Protein AF-A0A520I2P5-F1 (afdb_monomer_lite)

Sequence (157 aa):
MPPLMPMQAQMAFMGANPQVTFIDTLLKTVYGNDPRMPIAVPKSSYFDSISLSRTLEIYRERFGDASGMNFVIVGSVDEAKLKPLVEQYIGSLPTSGKKFAYKDNGLRTVKGAVNLNVNKGQEQKALILSMYSGETPYSEDVQLKAQAIAEILNIRI

pLDDT: mean 86.67, std 8.16, range [47.97, 95.75]

Structure (mmCIF, N/CA/C/O backbone):
data_AF-A0A520I2P5-F1
#
_entry.id   AF-A0A520I2P5-F1
#
loop_
_atom_site.group_PDB
_atom_site.id
_atom_site.type_symbol
_atom_site.label_atom_id
_atom_site.label_alt_id
_atom_site.label_comp_id
_atom_site.label_asym_id
_atom_site.label_entity_id
_atom_site.label_seq_id
_atom_site.pdbx_PDB_ins_code
_atom_site.Cartn_x
_atom_site.Cartn_y
_atom_site.Cartn_z
_atom_site.occupancy
_atom_site.B_iso_or_equiv
_atom_site.auth_seq_id
_atom_site.auth_comp_id
_atom_site.auth_asym_id
_atom_site.auth_atom_id
_atom_site.pdbx_PDB_model_num
ATOM 1 N N . MET A 1 1 ? 15.357 17.801 -0.655 1.00 47.97 1 MET A N 1
ATOM 2 C CA . MET A 1 1 ? 14.285 17.074 0.058 1.00 47.97 1 MET A CA 1
ATOM 3 C C . MET A 1 1 ? 13.390 18.130 0.691 1.00 47.97 1 MET A C 1
ATOM 5 O O . MET A 1 1 ? 13.951 19.000 1.350 1.00 47.97 1 MET A O 1
ATOM 9 N N . PRO A 1 2 ? 12.074 18.162 0.426 1.00 49.06 2 PRO A N 1
ATOM 10 C CA . PRO A 1 2 ? 11.187 19.098 1.115 1.00 49.06 2 PRO A CA 1
ATOM 11 C C . PRO A 1 2 ? 11.223 18.830 2.633 1.00 49.06 2 PRO A C 1
ATOM 13 O O . PRO A 1 2 ? 11.441 17.683 3.033 1.00 49.06 2 PRO A O 1
ATOM 16 N N . PRO A 1 3 ? 11.065 19.857 3.484 1.00 60.41 3 PRO A N 1
ATOM 17 C CA . PRO A 1 3 ? 11.108 19.684 4.933 1.00 60.41 3 PRO A CA 1
ATOM 18 C C . PRO A 1 3 ? 9.966 18.771 5.407 1.00 60.41 3 PRO A C 1
ATOM 20 O O . PRO A 1 3 ? 8.850 18.864 4.905 1.00 60.41 3 PRO A O 1
ATOM 23 N N . LEU A 1 4 ? 10.233 17.906 6.394 1.00 65.81 4 LEU A N 1
ATOM 24 C CA . LEU A 1 4 ? 9.227 17.012 7.000 1.00 65.81 4 LEU A CA 1
ATOM 25 C C . LEU A 1 4 ? 8.273 17.748 7.965 1.00 65.81 4 LEU A C 1
ATOM 27 O O . LEU A 1 4 ? 7.201 17.238 8.282 1.00 65.81 4 LEU A O 1
ATOM 31 N N . MET A 1 5 ? 8.627 18.967 8.388 1.00 61.62 5 MET A N 1
ATOM 32 C CA . MET A 1 5 ? 7.808 19.833 9.254 1.00 61.62 5 MET A CA 1
ATOM 33 C C . MET A 1 5 ? 6.350 20.028 8.782 1.00 61.62 5 MET A C 1
ATOM 35 O O . MET A 1 5 ? 5.446 19.835 9.595 1.00 61.62 5 MET A O 1
ATOM 39 N N . PRO A 1 6 ? 6.060 20.367 7.508 1.00 76.19 6 PRO A N 1
ATOM 40 C CA . PRO A 1 6 ? 4.681 20.459 7.020 1.00 76.19 6 PRO A CA 1
ATOM 41 C C . PRO A 1 6 ? 3.894 19.144 7.146 1.00 76.19 6 PRO A C 1
ATOM 43 O O . PRO A 1 6 ? 2.701 19.184 7.439 1.00 76.19 6 PRO A O 1
ATOM 46 N N . MET A 1 7 ? 4.543 17.981 6.997 1.00 74.88 7 MET A N 1
ATOM 47 C CA . MET A 1 7 ? 3.879 16.681 7.173 1.00 74.88 7 MET A CA 1
ATOM 48 C C . MET A 1 7 ? 3.552 16.407 8.645 1.00 74.88 7 MET A C 1
ATOM 50 O O . MET A 1 7 ? 2.451 15.955 8.951 1.00 74.88 7 MET A O 1
ATOM 54 N N . GLN A 1 8 ? 4.461 16.733 9.569 1.00 78.62 8 GLN A N 1
ATOM 55 C CA . GLN A 1 8 ? 4.220 16.589 11.010 1.00 78.62 8 GLN A CA 1
ATOM 56 C C . GLN A 1 8 ? 3.036 17.446 11.480 1.00 78.62 8 GLN A C 1
ATOM 58 O O . GLN A 1 8 ? 2.145 16.950 12.172 1.00 78.62 8 GLN A O 1
ATOM 63 N N . ALA A 1 9 ? 2.980 18.709 11.045 1.00 79.31 9 ALA A N 1
ATOM 64 C CA . ALA A 1 9 ? 1.875 19.612 11.364 1.00 79.31 9 ALA A CA 1
ATOM 65 C C . ALA A 1 9 ? 0.530 19.103 10.812 1.00 79.31 9 ALA A C 1
ATOM 67 O O . ALA A 1 9 ? -0.482 19.133 11.516 1.00 79.31 9 ALA A O 1
ATOM 68 N N . GLN A 1 10 ? 0.521 18.565 9.587 1.00 80.38 10 GLN A N 1
ATOM 69 C CA . GLN A 1 10 ? -0.671 17.959 8.991 1.00 80.38 10 GLN A CA 1
ATOM 70 C C . GLN A 1 10 ? -1.151 16.733 9.785 1.00 80.38 10 GLN A C 1
ATOM 72 O O . GLN A 1 10 ? -2.347 16.602 10.044 1.00 80.38 10 GLN A O 1
ATOM 77 N N . MET A 1 11 ? -0.239 15.857 10.220 1.00 80.19 11 MET A N 1
ATOM 78 C CA . MET A 1 11 ? -0.596 14.673 11.015 1.00 80.19 11 MET A CA 1
ATOM 79 C C . MET A 1 11 ? -1.114 15.044 12.409 1.00 80.19 11 MET A C 1
ATOM 81 O O . MET A 1 11 ? -2.072 14.435 12.889 1.00 80.19 11 MET A O 1
ATOM 85 N N . ALA A 1 12 ? -0.535 16.064 13.050 1.00 77.81 12 ALA A N 1
ATOM 86 C CA . ALA A 1 12 ? -1.032 16.585 14.324 1.00 77.81 12 ALA A CA 1
ATOM 87 C C . ALA A 1 12 ? -2.465 17.130 14.195 1.00 77.81 12 ALA A C 1
ATOM 89 O O . ALA A 1 12 ? -3.319 16.820 15.027 1.00 77.81 12 ALA A O 1
ATOM 90 N N . PHE A 1 13 ? -2.755 17.867 13.117 1.00 79.81 13 PHE A N 1
ATOM 91 C CA . PHE A 1 13 ? -4.107 18.342 12.820 1.00 79.81 13 PHE A CA 1
ATOM 92 C C . PHE A 1 13 ? -5.087 17.184 12.568 1.00 79.81 13 PHE A C 1
ATOM 94 O O . PHE A 1 13 ? -6.192 17.178 13.108 1.00 79.81 13 PHE A O 1
ATOM 101 N N . MET A 1 14 ? -4.674 16.153 11.821 1.00 78.69 14 MET A N 1
ATOM 102 C CA . MET A 1 14 ? -5.497 14.955 11.605 1.00 78.69 14 MET A CA 1
ATOM 103 C C . MET A 1 14 ? -5.790 14.199 12.906 1.00 78.69 14 MET A C 1
ATOM 105 O O . MET A 1 14 ? -6.910 13.728 13.094 1.00 78.69 14 MET A O 1
ATOM 109 N N . GLY A 1 15 ? -4.828 14.117 13.829 1.00 75.06 15 GLY A N 1
ATOM 110 C CA . GLY A 1 15 ? -5.009 13.467 15.131 1.00 75.06 15 GLY A CA 1
ATOM 111 C C . GLY A 1 15 ? -6.050 14.143 16.033 1.00 75.06 15 GLY A C 1
ATOM 112 O O . GLY A 1 15 ? -6.643 13.479 16.888 1.00 75.06 15 GLY A O 1
ATOM 113 N N . ALA A 1 16 ? -6.322 15.434 15.825 1.00 77.75 16 ALA A N 1
ATOM 114 C CA . ALA A 1 16 ? -7.376 16.158 16.533 1.00 77.75 16 ALA A CA 1
ATOM 115 C C . ALA A 1 16 ? -8.791 15.777 16.054 1.00 77.75 16 ALA A C 1
ATOM 117 O O . ALA A 1 16 ? -9.760 16.000 16.779 1.00 77.75 16 ALA A O 1
ATOM 118 N N . ASN A 1 17 ? -8.928 15.163 14.872 1.00 81.94 17 ASN A N 1
ATOM 119 C CA . ASN A 1 17 ? -10.216 14.725 14.347 1.00 81.94 17 ASN A CA 1
ATOM 120 C C . ASN A 1 17 ? -10.730 13.482 15.121 1.00 81.94 17 ASN A C 1
ATOM 122 O O . ASN A 1 17 ? -10.060 12.441 15.139 1.00 81.94 17 ASN A O 1
ATOM 126 N N . PRO A 1 18 ? -11.930 13.536 15.736 1.00 81.44 18 PRO A N 1
ATOM 127 C CA . PRO A 1 18 ? -12.505 12.404 16.467 1.00 81.44 18 PRO A CA 1
ATOM 128 C C . PRO A 1 18 ? -12.645 11.127 15.629 1.00 81.44 18 PRO A C 1
ATOM 130 O O . PRO A 1 18 ? -12.398 10.037 16.144 1.00 81.44 18 PRO A O 1
ATOM 133 N N . GLN A 1 19 ? -12.966 11.253 14.337 1.00 81.56 19 GLN A N 1
ATOM 134 C CA . GLN A 1 19 ? -13.116 10.108 13.433 1.00 81.56 19 GLN A CA 1
ATOM 135 C C . GLN A 1 19 ? -11.776 9.405 13.197 1.00 81.56 19 GLN A C 1
ATOM 137 O O . GLN A 1 19 ? -11.713 8.180 13.199 1.00 81.56 19 GLN A O 1
ATOM 142 N N . VAL A 1 20 ? -10.682 10.163 13.081 1.00 82.69 20 VAL A N 1
ATOM 143 C CA . VAL A 1 20 ? -9.329 9.603 12.939 1.00 82.69 20 VAL A CA 1
ATOM 144 C C . VAL A 1 20 ? -8.938 8.798 14.176 1.00 82.69 20 VAL A C 1
ATOM 146 O O . VAL A 1 20 ? -8.454 7.674 14.056 1.00 82.69 20 VAL A O 1
ATOM 149 N N . THR A 1 21 ? -9.193 9.339 15.373 1.00 82.44 21 THR A N 1
ATOM 150 C CA . THR A 1 21 ? -8.926 8.607 16.622 1.00 82.44 21 THR A CA 1
ATOM 151 C C . THR A 1 21 ? -9.765 7.331 16.715 1.00 82.44 21 THR A C 1
ATOM 153 O O . THR A 1 21 ? -9.271 6.299 17.173 1.00 82.44 21 THR A O 1
ATOM 156 N N . PHE A 1 22 ? -11.029 7.392 16.291 1.00 85.75 22 PHE A N 1
ATOM 157 C CA . PHE A 1 22 ? -11.909 6.231 16.277 1.00 85.75 22 PHE A CA 1
ATOM 158 C C . PHE A 1 22 ? -11.376 5.127 15.358 1.00 85.75 22 PHE A C 1
ATOM 160 O O . PHE A 1 22 ? -11.255 3.994 15.811 1.00 85.75 22 PHE A O 1
ATOM 167 N N . ILE A 1 23 ? -10.975 5.449 14.122 1.00 86.62 23 ILE A N 1
ATOM 168 C CA . ILE A 1 23 ? -10.412 4.464 13.182 1.00 86.62 23 ILE A CA 1
ATOM 169 C C . ILE A 1 23 ? -9.097 3.865 13.704 1.00 86.62 23 ILE A C 1
ATOM 171 O O . ILE A 1 23 ? -8.906 2.653 13.628 1.00 86.62 23 ILE A O 1
ATOM 175 N N . ASP A 1 24 ? -8.206 4.676 14.283 1.00 86.94 24 ASP A N 1
ATOM 176 C CA . ASP A 1 24 ? -6.966 4.178 14.899 1.00 86.94 24 ASP A CA 1
ATOM 177 C C . ASP A 1 24 ? -7.252 3.211 16.061 1.00 86.94 24 ASP A C 1
ATOM 179 O O . ASP A 1 24 ? -6.641 2.145 16.157 1.00 86.94 24 ASP A O 1
ATOM 183 N N . THR A 1 25 ? -8.226 3.542 16.913 1.00 88.12 25 THR A N 1
ATOM 184 C CA . THR A 1 25 ? -8.638 2.671 18.024 1.00 88.12 25 THR A CA 1
ATOM 185 C C . THR A 1 25 ? -9.280 1.389 17.502 1.00 88.12 25 THR A C 1
ATOM 187 O O . THR A 1 25 ? -8.915 0.306 17.947 1.00 88.12 25 THR A O 1
ATOM 190 N N . LEU A 1 26 ? -10.171 1.498 16.514 1.00 89.50 26 LEU A N 1
ATOM 191 C CA . LEU A 1 26 ? -10.826 0.365 15.871 1.00 89.50 26 LEU A CA 1
ATOM 192 C C . LEU A 1 26 ? -9.803 -0.626 15.320 1.00 89.50 26 LEU A C 1
ATOM 194 O O . LEU A 1 26 ? -9.874 -1.805 15.652 1.00 89.50 26 LEU A O 1
ATOM 198 N N . LEU A 1 27 ? -8.826 -0.170 14.529 1.00 90.00 27 LEU A N 1
ATOM 199 C CA . LEU A 1 27 ? -7.815 -1.068 13.967 1.00 90.00 27 LEU A CA 1
ATOM 200 C C . LEU A 1 27 ? -6.968 -1.733 15.058 1.00 90.00 27 LEU A C 1
ATOM 202 O O . LEU A 1 27 ? -6.690 -2.928 14.957 1.00 90.00 27 LEU A O 1
ATOM 206 N N . LYS A 1 28 ? -6.604 -1.009 16.125 1.00 90.25 28 LYS A N 1
ATOM 207 C CA . LYS A 1 28 ? -5.885 -1.606 17.263 1.00 90.25 28 LYS A CA 1
ATOM 208 C C . LYS A 1 28 ? -6.708 -2.691 17.931 1.00 90.25 28 LYS A C 1
ATOM 210 O O . LYS A 1 28 ? -6.170 -3.746 18.248 1.00 90.25 28 LYS A O 1
ATOM 215 N N . THR A 1 29 ? -8.000 -2.461 18.132 1.00 91.38 29 THR A N 1
ATOM 216 C CA . THR A 1 29 ? -8.882 -3.460 18.733 1.00 91.38 29 THR A CA 1
ATOM 217 C C . THR A 1 29 ? -9.055 -4.668 17.808 1.00 91.38 29 THR A C 1
ATOM 219 O O . THR A 1 29 ? -8.907 -5.801 18.258 1.00 91.38 29 THR A O 1
ATOM 222 N N . VAL A 1 30 ? -9.289 -4.441 16.513 1.00 91.75 30 VAL A N 1
ATOM 223 C CA . VAL A 1 30 ? -9.493 -5.496 15.507 1.00 91.75 30 VAL A CA 1
ATOM 224 C C . VAL A 1 30 ? -8.265 -6.394 15.364 1.00 91.75 30 VAL A C 1
ATOM 226 O O . VAL A 1 30 ? -8.420 -7.606 15.261 1.00 91.75 30 VAL A O 1
ATOM 229 N N . TYR A 1 31 ? -7.055 -5.835 15.384 1.00 91.69 31 TYR A N 1
ATOM 230 C CA . TYR A 1 31 ? -5.806 -6.591 15.220 1.00 91.69 31 TYR A CA 1
ATOM 231 C C . TYR A 1 31 ? -5.095 -6.916 16.540 1.00 91.69 31 TYR A C 1
ATOM 233 O O . TYR A 1 31 ? -3.939 -7.328 16.525 1.00 91.69 31 TYR A O 1
ATOM 241 N N . GLY A 1 32 ? -5.737 -6.706 17.694 1.00 90.44 32 GLY A N 1
ATOM 242 C CA . GLY A 1 32 ? -5.131 -7.005 18.998 1.00 90.44 32 GLY A CA 1
ATOM 243 C C . GLY A 1 32 ? -3.849 -6.212 19.270 1.00 90.44 32 GLY A C 1
ATOM 244 O O . GLY A 1 32 ? -2.974 -6.681 19.992 1.00 90.44 32 GLY A O 1
ATOM 245 N N . ASN A 1 33 ? -3.735 -5.022 18.674 1.00 89.38 33 ASN A N 1
ATOM 246 C CA . ASN A 1 33 ? -2.567 -4.151 18.737 1.00 89.38 33 ASN A CA 1
ATOM 247 C C . ASN A 1 33 ? -1.272 -4.832 18.231 1.00 89.38 33 ASN A C 1
ATOM 249 O O . ASN A 1 33 ? -0.185 -4.547 18.738 1.00 89.38 33 ASN A O 1
ATOM 253 N N . ASP A 1 34 ? -1.380 -5.731 17.239 1.00 90.12 34 ASP A N 1
ATOM 254 C CA . ASP A 1 34 ? -0.220 -6.341 16.576 1.00 90.12 34 ASP A CA 1
ATOM 255 C C . ASP A 1 34 ? 0.651 -5.256 15.906 1.00 90.12 34 ASP A C 1
ATOM 257 O O . ASP A 1 34 ? 0.119 -4.417 15.181 1.00 90.12 34 ASP A O 1
ATOM 261 N N . PRO A 1 35 ? 1.987 -5.260 16.073 1.00 87.62 35 PRO A N 1
ATOM 262 C CA . PRO A 1 35 ? 2.875 -4.265 15.459 1.00 87.62 35 PRO A CA 1
ATOM 263 C C . PRO A 1 35 ? 2.814 -4.188 13.925 1.00 87.62 35 PRO A C 1
ATOM 265 O O . PRO A 1 35 ? 3.258 -3.200 13.344 1.00 87.62 35 PRO A O 1
ATOM 268 N N . ARG A 1 36 ? 2.313 -5.234 13.260 1.00 87.94 36 ARG A N 1
ATOM 269 C CA . ARG A 1 36 ? 2.147 -5.327 11.802 1.00 87.94 36 ARG A CA 1
ATOM 270 C C . ARG A 1 36 ? 0.779 -4.845 11.337 1.00 87.94 36 ARG A C 1
ATOM 272 O O . ARG A 1 36 ? 0.509 -4.904 10.137 1.00 87.94 36 ARG A O 1
ATOM 279 N N . MET A 1 37 ? -0.084 -4.410 12.257 1.00 88.56 37 MET A N 1
ATOM 280 C CA . MET A 1 37 ? -1.390 -3.870 11.909 1.00 88.56 37 MET A CA 1
ATOM 281 C C . MET A 1 37 ? -1.254 -2.701 10.919 1.00 88.56 37 MET A C 1
ATOM 283 O O . MET A 1 37 ? -0.283 -1.939 10.986 1.00 88.56 37 MET A O 1
ATOM 287 N N . PRO A 1 38 ? -2.232 -2.506 10.020 1.00 83.88 38 PRO A N 1
ATOM 288 C CA . PRO A 1 38 ? -2.250 -1.339 9.156 1.00 83.88 38 PRO A CA 1
ATOM 289 C C . PRO A 1 38 ? -2.261 -0.050 9.983 1.00 83.88 38 PRO A C 1
ATOM 291 O O . PRO A 1 38 ? -3.057 0.110 10.910 1.00 83.88 38 PRO A O 1
ATOM 294 N N . ILE A 1 39 ? -1.386 0.888 9.628 1.00 83.06 39 ILE A N 1
ATOM 295 C CA . ILE A 1 39 ? -1.369 2.224 10.221 1.00 83.06 39 ILE A CA 1
ATOM 296 C C . ILE A 1 39 ? -2.421 3.060 9.486 1.00 83.06 39 ILE A C 1
ATOM 298 O O . ILE A 1 39 ? -2.201 3.440 8.339 1.00 83.06 39 ILE A O 1
ATOM 302 N N . ALA A 1 40 ? -3.555 3.351 10.132 1.00 74.12 40 ALA A N 1
ATOM 303 C CA . ALA A 1 40 ? -4.580 4.229 9.553 1.00 74.12 40 ALA A CA 1
ATOM 304 C C . ALA A 1 40 ? -4.095 5.675 9.419 1.00 74.12 40 ALA A C 1
ATOM 306 O O . ALA A 1 40 ? -4.293 6.299 8.381 1.00 74.12 40 ALA A O 1
ATOM 307 N N . VAL A 1 41 ? -3.464 6.206 10.471 1.00 72.44 41 VAL A N 1
ATOM 308 C CA . VAL A 1 41 ? -2.880 7.549 10.469 1.00 72.44 41 VAL A CA 1
ATOM 309 C C . VAL A 1 41 ? -1.490 7.492 11.097 1.00 72.44 41 VAL A C 1
ATOM 311 O O . VAL A 1 41 ? -1.357 7.081 12.254 1.00 72.44 41 VAL A O 1
ATOM 314 N N . PRO A 1 42 ? -0.437 7.879 10.355 1.00 75.69 42 PRO A N 1
ATOM 315 C CA . PRO A 1 42 ? 0.907 7.981 10.899 1.00 75.69 42 PRO A CA 1
ATOM 316 C C . PRO A 1 42 ? 0.957 8.943 12.087 1.00 75.69 42 PRO A C 1
ATOM 318 O O . PRO A 1 42 ? 0.421 10.049 12.042 1.00 75.69 42 PRO A O 1
ATOM 321 N N . LYS A 1 43 ? 1.644 8.543 13.157 1.00 77.88 43 LYS A N 1
ATOM 322 C CA . LYS A 1 43 ? 1.923 9.445 14.278 1.00 77.88 43 LYS A CA 1
ATOM 323 C C . LYS A 1 43 ? 3.038 10.408 13.886 1.00 77.88 43 LYS A C 1
ATOM 325 O O . LYS A 1 43 ? 3.983 10.005 13.215 1.00 77.88 43 LYS A O 1
ATOM 330 N N . SER A 1 44 ? 2.981 11.647 14.380 1.00 79.25 44 SER A N 1
ATOM 331 C CA . SER A 1 44 ? 4.053 12.634 14.161 1.00 79.25 44 SER A CA 1
ATOM 332 C C . SER A 1 44 ? 5.428 12.091 14.578 1.00 79.25 44 SER A C 1
ATOM 334 O O . SER A 1 44 ? 6.409 12.278 13.866 1.00 79.25 44 SER A O 1
ATOM 336 N N . SER A 1 45 ? 5.478 11.311 15.664 1.00 80.94 45 SER A N 1
ATOM 337 C CA . SER A 1 45 ? 6.708 10.686 16.163 1.00 80.94 45 SER A CA 1
ATOM 338 C C . SER A 1 45 ? 7.321 9.637 15.229 1.00 80.94 45 SER A C 1
ATOM 340 O O . SER A 1 45 ? 8.482 9.279 15.395 1.00 80.94 45 SER A O 1
ATOM 342 N N . TYR A 1 46 ? 6.580 9.125 14.240 1.00 83.00 46 TYR A N 1
ATOM 343 C CA . TYR A 1 46 ? 7.152 8.228 13.231 1.00 83.00 46 TYR A CA 1
ATOM 344 C C . TYR A 1 46 ? 8.089 8.964 12.280 1.00 83.00 46 TYR A C 1
ATOM 346 O O . TYR A 1 46 ? 8.978 8.343 11.714 1.00 83.00 46 TYR A O 1
ATOM 354 N N . PHE A 1 47 ? 7.920 10.274 12.108 1.00 81.06 47 PHE A N 1
ATOM 355 C CA . PHE A 1 47 ? 8.799 11.062 11.248 1.00 81.06 47 PHE A CA 1
ATOM 356 C C . PHE A 1 47 ? 10.162 11.300 11.895 1.00 81.06 47 PHE A C 1
ATOM 358 O O . PHE A 1 47 ? 11.159 11.388 11.183 1.00 81.06 47 PHE A O 1
ATOM 365 N N . ASP A 1 48 ? 10.219 11.311 13.227 1.00 84.38 48 ASP A N 1
ATOM 366 C CA . ASP A 1 48 ? 11.467 11.469 13.979 1.00 84.38 48 ASP A CA 1
ATOM 367 C C . ASP A 1 48 ? 12.384 10.241 13.844 1.00 84.38 48 ASP A C 1
ATOM 369 O O . ASP A 1 48 ? 13.594 10.344 14.026 1.00 84.38 48 ASP A O 1
ATOM 373 N N . SER A 1 49 ? 11.830 9.073 13.493 1.00 85.50 49 SER A N 1
ATOM 374 C CA . SER A 1 49 ? 12.596 7.840 13.270 1.00 85.50 49 SER A CA 1
ATOM 375 C C . SER A 1 49 ? 13.005 7.615 11.809 1.00 85.50 49 SER A C 1
ATOM 377 O O . SER A 1 49 ? 13.669 6.620 11.502 1.00 85.50 49 SER A O 1
ATOM 379 N N . ILE A 1 50 ? 12.644 8.522 10.892 1.00 88.12 50 ILE A N 1
ATOM 380 C CA . ILE A 1 50 ? 13.012 8.403 9.479 1.00 88.12 50 ILE A CA 1
ATOM 381 C C . ILE A 1 50 ? 14.479 8.791 9.297 1.00 88.12 50 ILE A C 1
ATOM 383 O O . ILE A 1 50 ? 14.876 9.936 9.494 1.00 88.12 50 ILE A O 1
ATOM 387 N N . SER A 1 51 ? 15.276 7.834 8.824 1.00 92.06 51 SER A N 1
ATOM 388 C CA . SER A 1 51 ? 16.646 8.075 8.377 1.00 92.06 51 SER A CA 1
ATOM 389 C C . SER A 1 51 ? 16.736 8.062 6.852 1.00 92.06 51 SER A C 1
ATOM 391 O O . SER A 1 51 ? 16.221 7.154 6.187 1.00 92.06 51 SER A O 1
ATOM 393 N N . LEU A 1 52 ? 17.457 9.037 6.289 1.00 90.31 52 LEU A N 1
ATOM 394 C CA . LEU A 1 52 ? 17.754 9.085 4.858 1.00 90.31 52 LEU A CA 1
ATOM 395 C C . LEU A 1 52 ? 18.533 7.844 4.401 1.00 90.31 52 LEU A C 1
ATOM 397 O O . LEU A 1 52 ? 18.225 7.293 3.345 1.00 90.31 52 LEU A O 1
ATOM 401 N N . SER A 1 53 ? 19.501 7.377 5.199 1.00 93.81 53 SER A N 1
ATOM 402 C CA . SER A 1 53 ? 20.294 6.191 4.851 1.00 93.81 53 SER A CA 1
ATOM 403 C C . SER A 1 53 ? 19.403 4.958 4.734 1.00 93.81 53 SER A C 1
ATOM 405 O O . SER A 1 53 ? 19.390 4.309 3.688 1.00 93.81 53 SER A O 1
ATOM 407 N N . ARG A 1 54 ? 18.562 4.709 5.746 1.00 94.19 54 ARG A N 1
ATOM 408 C CA . ARG A 1 54 ? 17.640 3.569 5.748 1.00 94.19 54 ARG A CA 1
ATOM 409 C C . ARG A 1 54 ? 16.614 3.652 4.619 1.00 94.19 54 ARG A C 1
ATOM 411 O O . ARG A 1 54 ? 16.267 2.636 4.027 1.00 94.19 54 ARG A O 1
ATOM 418 N N . THR A 1 55 ? 16.151 4.854 4.288 1.00 93.00 55 THR A N 1
ATOM 419 C CA . THR A 1 55 ? 15.217 5.060 3.171 1.00 93.00 55 THR A CA 1
ATOM 420 C C . THR A 1 55 ? 15.853 4.667 1.836 1.00 93.00 55 THR A C 1
ATOM 422 O O . THR A 1 55 ? 15.233 3.960 1.041 1.00 93.00 55 THR A O 1
ATOM 425 N N . LEU A 1 56 ? 17.106 5.070 1.598 1.00 94.81 56 LEU A N 1
ATOM 426 C CA . LEU A 1 56 ? 17.842 4.699 0.386 1.00 94.81 56 LEU A CA 1
ATOM 427 C C . LEU A 1 56 ? 18.171 3.203 0.334 1.00 94.81 56 LEU A C 1
ATOM 429 O O . LEU A 1 56 ? 18.141 2.614 -0.745 1.00 94.81 56 LEU A O 1
ATOM 433 N N . GLU A 1 57 ? 18.468 2.581 1.474 1.00 95.50 57 GLU A N 1
ATOM 434 C CA . GLU A 1 57 ? 18.629 1.127 1.569 1.00 95.50 57 GLU A CA 1
ATOM 435 C C . GLU A 1 57 ? 17.346 0.402 1.174 1.00 95.50 57 GLU A C 1
ATOM 437 O O . GLU A 1 57 ? 17.385 -0.425 0.270 1.00 95.50 57 GLU A O 1
ATOM 442 N N . ILE A 1 58 ? 16.202 0.761 1.769 1.00 94.19 58 ILE A N 1
ATOM 443 C CA . ILE A 1 58 ? 14.901 0.158 1.438 1.00 94.19 58 ILE A CA 1
ATOM 444 C C . ILE A 1 58 ? 14.582 0.351 -0.046 1.00 94.19 58 ILE A C 1
ATOM 446 O O . ILE A 1 58 ? 14.136 -0.587 -0.704 1.00 94.19 58 ILE A O 1
ATOM 450 N N . TYR A 1 59 ? 14.833 1.540 -0.597 1.00 93.56 59 TYR A N 1
ATOM 451 C CA . TYR A 1 59 ? 14.641 1.789 -2.023 1.00 93.56 59 TYR A CA 1
ATOM 452 C C . TYR A 1 59 ? 15.466 0.818 -2.879 1.00 93.56 59 TYR A C 1
ATOM 454 O O . TYR A 1 59 ? 14.925 0.182 -3.779 1.00 93.56 59 TYR A O 1
ATOM 462 N N . ARG A 1 60 ? 16.754 0.636 -2.569 1.00 92.06 60 ARG A N 1
ATOM 463 C CA . ARG A 1 60 ? 17.625 -0.305 -3.293 1.00 92.06 60 ARG A CA 1
ATOM 464 C C . ARG A 1 60 ? 17.223 -1.763 -3.074 1.00 92.06 60 ARG A C 1
ATOM 466 O O . ARG A 1 60 ? 17.248 -2.534 -4.023 1.00 92.06 60 ARG A O 1
ATOM 473 N N . GLU A 1 61 ? 16.815 -2.137 -1.864 1.00 90.44 61 GLU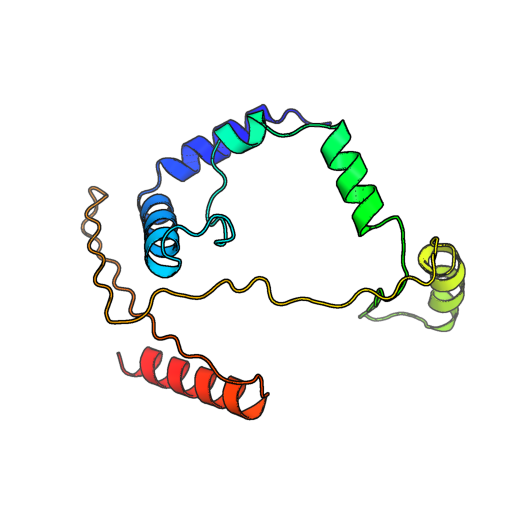 A N 1
ATOM 474 C CA . GLU A 1 61 ? 16.317 -3.482 -1.542 1.00 90.44 61 GLU A CA 1
ATOM 475 C C . GLU A 1 61 ? 15.053 -3.835 -2.342 1.00 90.44 61 GLU A C 1
ATOM 477 O O . GLU A 1 61 ? 14.861 -4.997 -2.695 1.00 90.44 61 GLU A O 1
ATOM 482 N N . ARG A 1 62 ? 14.178 -2.853 -2.608 1.00 89.50 62 ARG A N 1
ATOM 483 C CA . ARG A 1 62 ? 12.876 -3.067 -3.264 1.00 89.50 62 ARG A CA 1
ATOM 484 C C . ARG A 1 62 ? 12.879 -2.828 -4.769 1.00 89.50 62 ARG A C 1
ATOM 486 O O . ARG A 1 62 ? 12.154 -3.520 -5.469 1.00 89.50 62 ARG A O 1
ATOM 493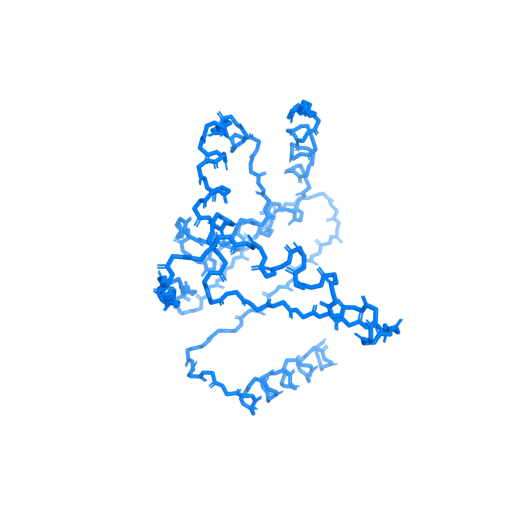 N N . PHE A 1 63 ? 13.660 -1.863 -5.248 1.00 90.38 63 PHE A N 1
ATOM 494 C CA . PHE A 1 63 ? 13.665 -1.412 -6.646 1.00 90.38 63 PHE A CA 1
ATOM 495 C C . PHE A 1 63 ? 15.017 -1.580 -7.345 1.00 90.38 63 PHE A C 1
ATOM 497 O O . PHE A 1 63 ? 15.119 -1.340 -8.542 1.00 90.38 63 PHE A O 1
ATOM 504 N N . GLY A 1 64 ? 16.065 -1.986 -6.624 1.00 91.31 64 GLY A N 1
ATOM 505 C CA . GLY A 1 64 ? 17.388 -2.238 -7.200 1.00 91.31 64 GLY A CA 1
ATOM 506 C C . GLY A 1 64 ? 17.516 -3.578 -7.928 1.00 91.31 64 GLY A C 1
ATOM 507 O O . GLY A 1 64 ? 18.598 -3.885 -8.416 1.00 91.31 64 GLY A O 1
ATOM 508 N N . ASP A 1 65 ? 16.451 -4.378 -7.979 1.00 92.88 65 ASP A N 1
ATOM 509 C CA . ASP A 1 65 ? 16.400 -5.656 -8.682 1.00 92.88 65 ASP A CA 1
ATOM 510 C C . ASP A 1 65 ? 15.011 -5.851 -9.292 1.00 92.88 65 ASP A C 1
ATOM 512 O O . ASP A 1 65 ? 14.023 -5.942 -8.566 1.00 92.88 65 ASP A O 1
ATOM 516 N N . ALA A 1 66 ? 14.941 -5.925 -10.619 1.00 92.94 66 ALA A N 1
ATOM 517 C CA . ALA A 1 66 ? 13.698 -6.099 -11.361 1.00 92.94 66 ALA A CA 1
ATOM 518 C C . ALA A 1 66 ? 13.262 -7.571 -11.505 1.00 92.94 66 ALA A C 1
ATOM 520 O O . ALA A 1 66 ? 12.256 -7.857 -12.159 1.00 92.94 66 ALA A O 1
ATOM 521 N N . SER A 1 67 ? 13.987 -8.525 -10.907 1.00 91.62 67 SER A N 1
ATOM 522 C CA . SER A 1 67 ? 13.643 -9.952 -10.994 1.00 91.62 67 SER A CA 1
ATOM 523 C C . SER A 1 67 ? 12.227 -10.208 -10.465 1.00 91.62 67 SER A C 1
ATOM 525 O O . SER A 1 67 ? 11.909 -9.885 -9.325 1.00 91.62 67 SER A O 1
ATOM 527 N N . GLY A 1 68 ? 11.361 -10.804 -11.289 1.00 88.06 68 GLY A N 1
ATOM 528 C CA . GLY A 1 68 ? 9.978 -11.125 -10.913 1.00 88.06 68 GLY A CA 1
ATOM 529 C C . GLY A 1 68 ? 9.012 -9.932 -10.851 1.00 88.06 68 GLY A C 1
ATOM 530 O O . GLY A 1 68 ? 7.877 -10.115 -10.411 1.00 88.06 68 GLY A O 1
ATOM 531 N N . MET A 1 69 ? 9.421 -8.732 -11.281 1.00 91.31 69 MET A N 1
ATOM 532 C CA . MET A 1 69 ? 8.511 -7.589 -11.420 1.00 91.31 69 MET A CA 1
ATOM 533 C C . MET A 1 69 ? 7.629 -7.726 -12.665 1.00 91.31 69 MET A C 1
ATOM 535 O O . MET A 1 69 ? 8.084 -8.171 -13.715 1.00 91.31 69 MET A O 1
ATOM 539 N N . ASN A 1 70 ? 6.372 -7.292 -12.551 1.00 91.88 70 ASN A N 1
ATOM 540 C CA . ASN A 1 70 ? 5.432 -7.226 -13.667 1.00 91.88 70 ASN A CA 1
ATOM 541 C C . ASN A 1 70 ? 5.126 -5.761 -13.984 1.00 91.88 70 ASN A C 1
ATOM 543 O O . ASN A 1 70 ? 4.686 -5.017 -13.107 1.00 91.88 70 ASN A O 1
ATOM 547 N N . PHE A 1 71 ? 5.335 -5.360 -15.237 1.00 92.75 71 PHE A N 1
ATOM 548 C CA . PHE A 1 71 ? 5.024 -4.019 -15.726 1.00 92.75 71 PHE A CA 1
ATOM 549 C C . PHE A 1 71 ? 3.786 -4.096 -16.616 1.00 92.75 71 PHE A C 1
ATOM 551 O O . PHE A 1 71 ? 3.790 -4.790 -17.629 1.00 92.75 71 PHE A O 1
ATOM 558 N N . VAL A 1 72 ? 2.722 -3.393 -16.228 1.00 94.69 72 VAL A N 1
ATOM 559 C CA . VAL A 1 72 ? 1.452 -3.363 -16.963 1.00 94.69 72 VAL A CA 1
ATOM 560 C C . VAL A 1 72 ? 1.243 -1.952 -17.503 1.00 94.69 72 VAL A C 1
ATOM 562 O O . VAL A 1 72 ? 1.172 -0.997 -16.733 1.00 94.69 72 VAL A O 1
ATOM 565 N N . ILE A 1 73 ? 1.167 -1.820 -18.828 1.00 93.31 73 ILE A N 1
ATOM 566 C CA . ILE A 1 73 ? 0.989 -0.543 -19.531 1.00 93.31 73 ILE A CA 1
ATOM 567 C C . ILE A 1 73 ? -0.384 -0.575 -20.204 1.00 93.31 73 ILE A C 1
ATOM 569 O O . ILE A 1 73 ? -0.643 -1.445 -21.029 1.00 93.31 73 ILE A O 1
ATOM 573 N N . VAL A 1 74 ? -1.268 0.356 -19.839 1.00 94.31 74 VAL A N 1
ATOM 574 C CA . VAL A 1 74 ? -2.652 0.422 -20.337 1.00 94.31 74 VAL A CA 1
ATOM 575 C C . VAL A 1 74 ? -2.909 1.800 -20.936 1.00 94.31 74 VAL A C 1
ATOM 577 O O . VAL A 1 74 ? -2.665 2.814 -20.285 1.00 94.31 74 VAL A O 1
ATOM 580 N N . GLY A 1 75 ? -3.412 1.841 -22.170 1.00 92.94 75 GLY A N 1
ATOM 581 C CA . GLY A 1 75 ? -3.767 3.079 -22.864 1.00 92.94 75 GLY A CA 1
ATOM 582 C C . GLY A 1 75 ? -3.746 2.937 -24.386 1.00 92.94 75 GLY A C 1
ATOM 583 O O . GLY A 1 75 ? -3.531 1.851 -24.919 1.00 92.94 75 GLY A O 1
ATOM 584 N N . SER A 1 76 ? -3.954 4.052 -25.090 1.00 94.50 76 SER A N 1
ATOM 585 C CA . SER A 1 76 ? -3.809 4.129 -26.550 1.00 94.50 76 SER A CA 1
ATOM 586 C C . SER A 1 76 ? -2.332 4.286 -26.916 1.00 94.50 76 SER A C 1
ATOM 588 O O . SER A 1 76 ? -1.843 5.404 -27.083 1.00 94.50 76 SER A O 1
ATOM 590 N N . VAL A 1 77 ? -1.615 3.169 -27.004 1.00 92.25 77 VAL A N 1
ATOM 591 C CA . VAL A 1 77 ? -0.175 3.130 -27.295 1.00 92.25 77 VAL A CA 1
ATOM 592 C C . VAL A 1 77 ? 0.099 2.430 -28.623 1.00 92.25 77 VAL A C 1
ATOM 594 O O . VAL A 1 77 ? -0.510 1.415 -28.942 1.00 92.25 77 VAL A O 1
ATOM 597 N N . ASP A 1 78 ? 1.028 2.987 -29.396 1.00 95.19 78 ASP A N 1
ATOM 598 C CA . ASP A 1 78 ? 1.556 2.361 -30.608 1.00 95.19 78 ASP A CA 1
ATOM 599 C C . ASP A 1 78 ? 2.658 1.370 -30.211 1.00 95.19 78 ASP A C 1
ATOM 601 O O . ASP A 1 78 ? 3.719 1.769 -29.721 1.00 95.19 78 ASP A O 1
ATOM 605 N N . GLU A 1 79 ? 2.400 0.078 -30.405 1.00 93.56 79 GLU A N 1
ATOM 606 C CA . GLU A 1 79 ? 3.299 -1.006 -30.002 1.00 93.56 79 GLU A CA 1
ATOM 607 C C . GLU A 1 79 ? 4.683 -0.894 -30.657 1.00 93.56 79 GLU A C 1
ATOM 609 O O . GLU A 1 79 ? 5.702 -1.118 -29.996 1.00 93.56 79 GLU A O 1
ATOM 614 N N . ALA A 1 80 ? 4.741 -0.458 -31.921 1.00 95.00 80 ALA A N 1
ATOM 615 C CA . ALA A 1 80 ? 5.997 -0.321 -32.654 1.00 95.00 80 ALA A CA 1
ATOM 616 C C . ALA A 1 80 ? 6.905 0.755 -32.040 1.00 95.00 80 ALA A C 1
ATOM 618 O O . ALA A 1 80 ? 8.130 0.638 -32.087 1.00 95.00 80 ALA A O 1
ATOM 619 N N . LYS A 1 81 ? 6.310 1.785 -31.424 1.00 94.38 81 LYS A N 1
ATOM 620 C CA . LYS A 1 81 ? 7.038 2.835 -30.695 1.00 94.38 81 LYS A CA 1
ATOM 621 C C . LYS A 1 81 ? 7.305 2.458 -29.245 1.00 94.38 81 LYS A C 1
ATOM 623 O O . LYS A 1 81 ? 8.315 2.877 -28.688 1.00 94.38 81 LYS A O 1
ATOM 628 N N . LEU A 1 82 ? 6.417 1.683 -28.624 1.00 94.88 82 LEU A N 1
ATOM 629 C CA . LEU A 1 82 ? 6.548 1.295 -27.224 1.00 94.88 82 LEU A CA 1
ATOM 630 C C . LEU A 1 82 ? 7.675 0.283 -27.015 1.00 94.88 82 LEU A C 1
ATOM 632 O O . LEU A 1 82 ? 8.434 0.409 -26.056 1.00 94.88 82 LEU A O 1
ATOM 636 N N . LYS A 1 83 ? 7.810 -0.693 -27.914 1.00 94.00 83 LYS A N 1
ATOM 637 C CA . LYS A 1 83 ? 8.813 -1.755 -27.800 1.00 94.00 83 LYS A CA 1
ATOM 638 C C . LYS A 1 83 ? 10.246 -1.241 -27.568 1.00 94.00 83 LYS A C 1
ATOM 640 O O . LYS A 1 83 ? 10.831 -1.645 -26.562 1.00 94.00 83 LYS A O 1
ATOM 645 N N . PRO A 1 84 ? 10.804 -0.319 -28.382 1.00 95.75 84 PRO A N 1
ATOM 646 C CA . PRO A 1 84 ? 12.155 0.190 -28.137 1.00 95.75 84 PRO A CA 1
ATOM 647 C C . PRO A 1 84 ? 12.276 0.959 -26.812 1.00 95.75 84 PRO A C 1
ATOM 649 O O . PRO A 1 84 ? 13.321 0.911 -26.170 1.00 95.75 84 PRO A O 1
ATOM 652 N N . LEU A 1 85 ? 11.211 1.629 -26.352 1.00 94.81 85 LEU A N 1
ATOM 653 C CA . LEU A 1 85 ? 11.213 2.322 -25.058 1.00 94.81 85 LEU A CA 1
ATOM 654 C C . LEU A 1 85 ? 11.222 1.331 -23.889 1.00 94.81 85 LEU A C 1
ATOM 656 O O . LEU A 1 85 ? 11.934 1.535 -22.909 1.00 94.81 85 LEU A O 1
ATOM 660 N N . VAL A 1 86 ? 10.461 0.241 -23.989 1.00 95.62 86 VAL A N 1
ATOM 661 C CA . VAL A 1 86 ? 10.468 -0.827 -22.982 1.00 95.62 86 VAL A CA 1
ATOM 662 C C . VAL A 1 86 ? 11.846 -1.479 -22.916 1.00 95.62 86 VAL A C 1
ATOM 664 O O . VAL A 1 86 ? 12.377 -1.646 -21.822 1.00 95.62 86 VAL A O 1
ATOM 667 N N . GLU A 1 87 ? 12.467 -1.778 -24.056 1.00 94.31 87 GLU A N 1
ATOM 668 C CA . GLU A 1 87 ? 13.836 -2.308 -24.103 1.00 94.31 87 GLU A CA 1
ATOM 669 C C . GLU A 1 87 ? 14.840 -1.336 -23.461 1.00 94.31 87 GLU A C 1
ATOM 671 O O . GLU A 1 87 ? 15.653 -1.744 -22.631 1.00 94.31 87 GLU A O 1
ATOM 676 N N . GLN A 1 88 ? 14.736 -0.040 -23.770 1.00 94.94 88 GLN A N 1
ATOM 677 C CA . GLN A 1 88 ? 15.646 0.981 -23.257 1.00 94.94 88 GLN A CA 1
ATOM 678 C C . GLN A 1 88 ? 15.496 1.231 -21.747 1.00 94.94 88 GLN A C 1
ATOM 680 O O . GLN A 1 88 ? 16.507 1.388 -21.061 1.00 94.94 88 GLN A O 1
ATOM 685 N N . TYR A 1 89 ? 14.270 1.301 -21.221 1.00 94.81 89 TYR A N 1
ATOM 686 C CA . TYR A 1 89 ? 14.014 1.762 -19.846 1.00 94.81 89 TYR A CA 1
ATOM 687 C C . TYR A 1 89 ? 13.665 0.654 -18.853 1.00 94.81 89 TYR A C 1
ATOM 689 O O . TYR A 1 89 ? 13.943 0.800 -17.666 1.00 94.81 89 TYR A O 1
ATOM 697 N N . ILE A 1 90 ? 13.046 -0.432 -19.313 1.00 93.88 90 ILE A N 1
ATOM 698 C CA . ILE A 1 90 ? 12.652 -1.562 -18.461 1.00 93.88 90 ILE A CA 1
ATOM 699 C C . ILE A 1 90 ? 13.629 -2.722 -18.665 1.00 93.88 90 ILE A C 1
ATOM 701 O O . ILE A 1 90 ? 14.090 -3.313 -17.692 1.00 93.88 90 ILE A O 1
ATOM 705 N N . G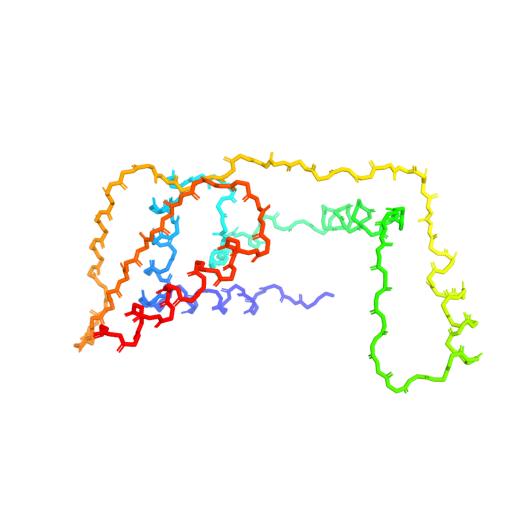LY A 1 91 ? 14.006 -3.009 -19.914 1.00 91.38 91 GLY A N 1
ATOM 706 C CA . GLY A 1 91 ? 14.959 -4.068 -20.257 1.00 91.38 91 GLY A CA 1
ATOM 707 C C . GLY A 1 91 ? 16.383 -3.819 -19.750 1.00 91.38 91 GLY A C 1
ATOM 708 O O . GLY A 1 91 ? 17.141 -4.769 -19.579 1.00 91.38 91 GLY A O 1
ATOM 709 N N . SER A 1 92 ? 16.741 -2.564 -19.465 1.00 92.19 92 SER A N 1
ATOM 710 C CA . SER A 1 92 ? 18.042 -2.183 -18.903 1.00 92.19 92 SER A CA 1
ATOM 711 C C . SER A 1 92 ? 18.117 -2.271 -17.375 1.00 92.19 92 SER A C 1
ATOM 713 O O . SER A 1 92 ? 19.185 -2.041 -16.801 1.00 92.19 92 SER A O 1
ATOM 715 N N . LEU A 1 93 ? 17.008 -2.588 -16.696 1.00 93.81 93 LEU A N 1
ATOM 716 C CA . LEU A 1 93 ? 16.991 -2.678 -15.241 1.00 93.81 93 LEU A CA 1
ATOM 717 C C . LEU A 1 93 ? 17.825 -3.873 -14.747 1.00 93.81 93 LEU A C 1
ATOM 719 O O . LEU A 1 93 ? 17.792 -4.949 -15.346 1.00 93.81 93 LEU A O 1
ATOM 723 N N . PRO A 1 94 ? 18.556 -3.718 -13.630 1.00 92.56 94 PRO A N 1
ATOM 724 C CA . PRO A 1 94 ? 19.354 -4.798 -13.069 1.00 92.56 94 PRO A CA 1
ATOM 725 C C . PRO A 1 94 ? 18.463 -5.965 -12.633 1.00 92.56 94 PRO A C 1
ATOM 727 O O . PRO A 1 94 ? 17.460 -5.776 -11.946 1.00 92.56 94 PRO A O 1
ATOM 730 N N . THR A 1 95 ? 18.872 -7.185 -12.975 1.00 92.88 95 THR A N 1
ATOM 731 C CA . THR A 1 95 ? 18.223 -8.420 -12.521 1.00 92.88 95 THR A CA 1
ATOM 732 C C . THR A 1 95 ? 19.248 -9.322 -11.856 1.00 92.88 95 THR A C 1
ATOM 734 O O . THR A 1 95 ? 20.265 -9.648 -12.469 1.00 92.88 95 THR A O 1
ATOM 737 N N . SER A 1 96 ? 18.993 -9.764 -10.625 1.00 90.00 96 SER A N 1
ATOM 738 C CA . SER A 1 96 ? 19.876 -10.727 -9.949 1.00 90.00 96 SER A CA 1
ATOM 739 C C . SER A 1 96 ? 19.464 -12.193 -10.142 1.00 90.00 96 SER A C 1
ATOM 741 O O . SER A 1 96 ? 20.190 -13.093 -9.723 1.00 90.00 96 SER A O 1
ATOM 743 N N . GLY A 1 97 ? 18.296 -12.454 -10.743 1.00 85.44 97 GLY A N 1
ATOM 744 C CA . GLY A 1 97 ? 17.735 -13.802 -10.892 1.00 85.44 97 GLY A CA 1
ATOM 745 C C . GLY A 1 97 ? 17.144 -14.371 -9.596 1.00 85.44 97 GLY A C 1
ATOM 746 O O . GLY A 1 97 ? 16.747 -15.538 -9.553 1.00 85.44 97 GLY A O 1
ATOM 747 N N . LYS A 1 98 ? 17.068 -13.563 -8.530 1.00 87.06 98 LYS A N 1
ATOM 748 C CA . LYS A 1 98 ? 16.413 -13.941 -7.275 1.00 87.06 98 LYS A CA 1
ATOM 749 C C . LYS A 1 98 ? 14.938 -14.246 -7.513 1.00 87.06 98 LYS A C 1
ATOM 751 O O . LYS A 1 98 ? 14.228 -13.521 -8.205 1.00 87.06 98 LYS A O 1
ATOM 756 N N . LYS A 1 99 ? 14.463 -15.310 -6.869 1.00 85.44 99 LYS A N 1
ATOM 757 C CA . LYS A 1 99 ? 13.038 -15.631 -6.802 1.00 85.44 99 LYS A CA 1
ATOM 758 C C . LYS A 1 99 ? 12.447 -14.991 -5.556 1.00 85.44 99 LYS A C 1
ATOM 760 O O . LYS A 1 99 ? 12.752 -15.407 -4.440 1.00 85.44 99 LYS A O 1
ATOM 765 N N . PHE A 1 100 ? 11.597 -13.991 -5.751 1.00 83.19 100 PHE A N 1
ATOM 766 C CA . PHE A 1 100 ? 10.808 -13.418 -4.670 1.00 83.19 100 PHE A CA 1
ATOM 767 C C . PHE A 1 100 ? 9.562 -14.277 -4.457 1.00 83.19 100 PHE A C 1
ATOM 769 O O . PHE A 1 100 ? 8.758 -14.455 -5.367 1.00 83.19 100 PHE A O 1
ATOM 776 N N . ALA A 1 101 ? 9.416 -14.825 -3.253 1.00 83.38 101 ALA A N 1
ATOM 777 C CA . ALA A 1 101 ? 8.201 -15.505 -2.825 1.00 83.38 101 ALA A CA 1
ATOM 778 C C . ALA A 1 101 ? 7.461 -14.613 -1.828 1.00 83.38 101 ALA A C 1
ATOM 780 O O . ALA A 1 101 ? 8.080 -14.004 -0.950 1.00 83.38 101 ALA A O 1
ATOM 781 N N . TYR A 1 102 ? 6.137 -14.547 -1.948 1.00 83.31 102 TYR A N 1
ATOM 782 C CA . TYR A 1 102 ? 5.325 -13.948 -0.901 1.00 83.31 102 TYR A CA 1
ATOM 783 C C . TYR A 1 102 ? 5.282 -14.904 0.297 1.00 83.31 102 TYR A C 1
ATOM 785 O O . TYR A 1 102 ? 5.235 -16.125 0.141 1.00 83.31 102 TYR A O 1
ATOM 793 N N . LYS A 1 103 ? 5.312 -14.345 1.505 1.00 86.19 103 LYS A N 1
ATOM 794 C CA . LYS A 1 103 ? 5.157 -15.098 2.747 1.00 86.19 103 LYS A CA 1
ATOM 795 C C . LYS A 1 103 ? 4.062 -14.442 3.567 1.00 86.19 103 LYS A C 1
ATOM 797 O O . LYS A 1 103 ? 4.110 -13.234 3.789 1.00 86.19 103 LYS A O 1
ATOM 802 N N . ASP A 1 104 ? 3.100 -15.243 4.012 1.00 86.88 104 ASP A N 1
ATOM 803 C CA . ASP A 1 104 ? 2.092 -14.792 4.965 1.00 86.88 104 ASP A CA 1
ATOM 804 C C . ASP A 1 104 ? 2.785 -14.320 6.251 1.00 86.88 104 ASP A C 1
A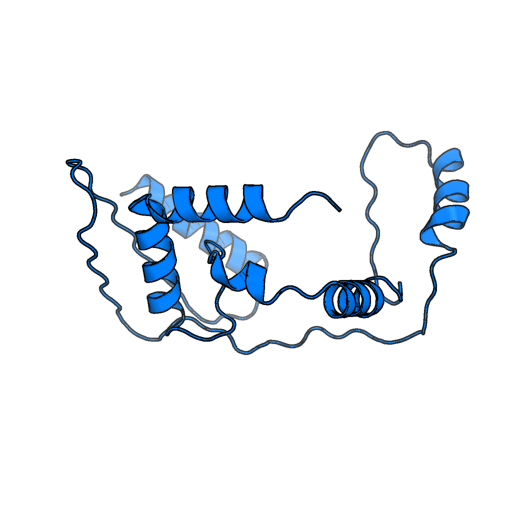TOM 806 O O . ASP A 1 104 ? 3.617 -15.026 6.831 1.00 86.88 104 ASP A O 1
ATOM 810 N N . ASN A 1 105 ? 2.477 -13.093 6.663 1.00 87.00 105 ASN A N 1
ATOM 811 C CA . ASN A 1 105 ? 3.035 -12.482 7.864 1.00 87.00 105 ASN A CA 1
ATOM 812 C C . ASN A 1 105 ? 2.262 -12.874 9.136 1.00 87.00 105 ASN A C 1
ATOM 814 O O . ASN A 1 105 ? 2.667 -12.467 10.226 1.00 87.00 105 ASN A O 1
ATOM 818 N N . GLY A 1 106 ? 1.183 -13.652 8.997 1.00 88.88 106 GLY A N 1
ATOM 819 C CA . GLY A 1 106 ? 0.381 -14.188 10.093 1.00 88.88 106 GLY A CA 1
ATOM 820 C C . GLY A 1 106 ? -0.542 -13.169 10.756 1.00 88.88 106 GLY A C 1
ATOM 821 O O . GLY A 1 106 ? -1.138 -13.486 11.782 1.00 88.88 106 GLY A O 1
ATOM 822 N N . LEU A 1 107 ? -0.679 -11.958 10.205 1.00 90.31 107 LEU A N 1
ATOM 823 C CA . LEU A 1 107 ? -1.579 -10.952 10.759 1.00 90.31 107 LEU A CA 1
ATOM 824 C C . LEU A 1 107 ? -3.032 -11.416 10.594 1.00 90.31 107 LEU A C 1
ATOM 826 O O . LEU A 1 107 ? -3.462 -11.748 9.487 1.00 90.31 107 LEU A O 1
ATOM 830 N N . ARG A 1 108 ? -3.789 -11.432 11.693 1.00 91.12 108 ARG A N 1
ATOM 831 C CA . ARG A 1 108 ? -5.202 -11.832 11.739 1.00 91.12 108 ARG A CA 1
ATOM 832 C C . ARG A 1 108 ? -5.985 -10.912 12.661 1.00 91.12 108 ARG A C 1
ATOM 834 O O . ARG A 1 108 ? -5.416 -10.285 13.551 1.00 91.12 108 ARG A O 1
ATOM 841 N N . THR A 1 109 ? -7.296 -10.853 12.455 1.00 91.25 109 THR A N 1
ATOM 842 C CA . THR A 1 109 ? -8.189 -10.192 13.407 1.00 91.25 109 THR A CA 1
ATOM 843 C C . THR A 1 109 ? -8.306 -11.021 14.685 1.00 91.25 109 THR A C 1
ATOM 845 O O . THR A 1 109 ? -8.199 -12.250 14.648 1.00 91.25 109 THR A O 1
ATOM 848 N N . VAL A 1 110 ? -8.573 -10.371 15.813 1.00 91.62 110 VAL A N 1
ATOM 849 C CA . VAL A 1 110 ? -8.887 -11.056 17.072 1.00 91.62 110 VAL A CA 1
ATOM 850 C C . VAL A 1 110 ? -10.121 -11.953 16.915 1.00 91.62 110 VAL A C 1
ATOM 852 O O . VAL A 1 110 ? -11.016 -11.671 16.118 1.00 91.62 110 VAL A O 1
ATOM 855 N N . LYS A 1 111 ? -10.154 -13.064 17.657 1.00 89.25 111 LYS A N 1
ATOM 856 C CA . LYS A 1 111 ? -11.262 -14.029 17.620 1.00 89.25 111 LYS A CA 1
ATOM 857 C C . LYS A 1 111 ? -12.352 -13.646 18.621 1.00 89.25 111 LYS A C 1
ATOM 859 O O . LYS A 1 111 ? -12.050 -13.173 19.713 1.00 89.25 111 LYS A O 1
ATOM 864 N N . GLY A 1 112 ? -13.600 -13.963 18.281 1.00 87.75 112 GLY A N 1
ATOM 865 C CA . GLY A 1 112 ? -14.762 -13.759 19.148 1.00 87.75 112 GLY A CA 1
ATOM 866 C C . GLY A 1 112 ? -15.474 -12.426 18.922 1.00 87.75 112 GLY A C 1
ATOM 867 O O . GLY A 1 112 ? -15.112 -11.647 18.044 1.00 87.75 112 GLY A O 1
ATOM 868 N 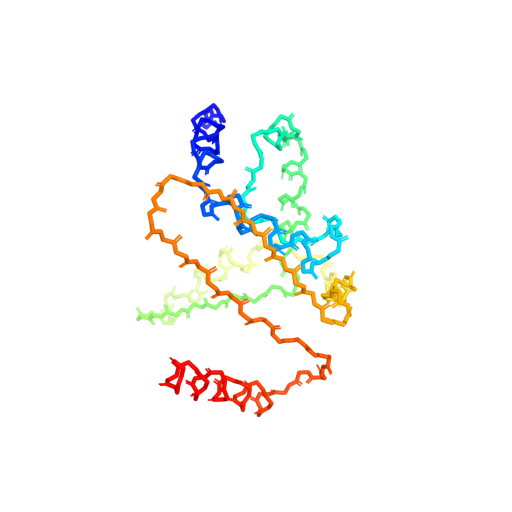N . ALA A 1 113 ? -16.527 -12.191 19.707 1.00 86.81 113 ALA A N 1
ATOM 869 C CA . ALA A 1 113 ? -17.288 -10.951 19.649 1.00 86.81 113 ALA A CA 1
ATOM 870 C C . ALA A 1 113 ? -16.530 -9.832 20.373 1.00 86.81 113 ALA A C 1
ATOM 872 O O . ALA A 1 113 ? -16.201 -9.953 21.553 1.00 86.81 113 ALA A O 1
ATOM 873 N N . VAL A 1 114 ? -16.281 -8.735 19.663 1.00 88.62 114 VAL A N 1
ATOM 874 C CA . VAL A 1 114 ? -15.597 -7.556 20.190 1.00 88.62 114 VAL A CA 1
ATOM 875 C C . VAL A 1 114 ? -16.547 -6.375 20.129 1.00 88.62 114 VAL A C 1
ATOM 877 O O . VAL A 1 114 ? -16.955 -5.961 19.048 1.00 88.62 114 VAL A O 1
ATOM 880 N N . ASN A 1 115 ? -16.867 -5.817 21.294 1.00 87.38 115 ASN A N 1
ATOM 881 C CA . ASN A 1 115 ? -17.649 -4.592 21.406 1.00 87.38 115 ASN A CA 1
ATOM 882 C C . ASN A 1 115 ? -16.717 -3.440 21.780 1.00 87.38 115 ASN A C 1
ATOM 884 O O . ASN A 1 115 ? -16.124 -3.443 22.859 1.00 87.38 115 ASN A O 1
ATOM 888 N N . LEU A 1 116 ? -16.594 -2.460 20.888 1.00 86.31 116 LEU A N 1
ATOM 889 C CA . LEU A 1 116 ? -15.807 -1.250 21.101 1.00 86.31 116 LEU A CA 1
ATOM 890 C C . LEU A 1 116 ? -16.743 -0.040 21.133 1.00 86.31 116 LEU A C 1
ATOM 892 O O . LEU A 1 116 ? -17.315 0.327 20.111 1.00 86.31 116 LEU A O 1
ATOM 896 N N . ASN A 1 117 ? -16.840 0.610 22.294 1.00 85.38 117 ASN A N 1
ATOM 897 C CA . ASN A 1 117 ? -17.580 1.859 22.461 1.00 85.38 117 ASN A CA 1
ATOM 898 C C . ASN A 1 117 ? -16.593 3.007 22.686 1.00 85.38 117 ASN A C 1
ATOM 900 O O . ASN A 1 117 ? -15.866 3.018 23.680 1.00 85.38 117 ASN A O 1
ATOM 904 N N . VAL A 1 118 ? -16.572 3.980 21.774 1.00 83.25 118 VAL A N 1
ATOM 905 C CA . VAL A 1 118 ? -15.714 5.170 21.866 1.00 83.25 118 VAL A CA 1
ATOM 906 C C . VAL A 1 118 ? -16.593 6.411 21.898 1.00 83.25 118 VAL A C 1
ATOM 908 O O . VAL A 1 118 ? -17.280 6.714 20.929 1.00 83.25 118 VAL A O 1
ATOM 911 N N . ASN A 1 119 ? -16.531 7.156 23.000 1.00 82.56 119 ASN A N 1
ATOM 912 C CA . ASN A 1 119 ? -17.227 8.432 23.147 1.00 82.56 119 ASN A CA 1
ATOM 913 C C . ASN A 1 119 ? -16.228 9.570 22.918 1.00 82.56 119 ASN A C 1
ATOM 915 O O . ASN A 1 119 ? -15.417 9.871 23.796 1.00 82.56 119 ASN A O 1
ATOM 919 N N . LYS A 1 120 ? -16.241 10.173 21.724 1.00 76.56 120 LYS A N 1
ATOM 920 C CA . LYS A 1 120 ? -15.347 11.289 21.381 1.00 76.56 120 LYS A CA 1
ATOM 921 C C . LYS A 1 120 ? -15.995 12.227 20.359 1.00 76.56 120 LYS A C 1
ATOM 923 O O . LYS A 1 120 ? -16.465 11.774 19.323 1.00 76.56 120 LYS A O 1
ATOM 928 N N . GLY A 1 121 ? -15.946 13.532 20.632 1.00 74.06 121 GLY A N 1
ATOM 929 C CA . GLY A 1 121 ? -16.596 14.582 19.835 1.00 74.06 121 GLY A CA 1
ATOM 930 C C . GLY A 1 121 ? -17.673 15.321 20.637 1.00 74.06 121 GLY A C 1
ATOM 931 O O . GLY A 1 121 ? -18.133 14.816 21.655 1.00 74.06 121 GLY A O 1
ATOM 932 N N . GLN A 1 122 ? -18.028 16.534 20.206 1.00 76.56 122 GLN A N 1
ATOM 933 C CA . GLN A 1 122 ? -19.104 17.342 20.811 1.00 76.56 122 GLN A CA 1
ATOM 934 C C . GLN A 1 122 ? -20.371 17.389 19.939 1.00 76.56 122 GLN A C 1
ATOM 936 O O . GLN A 1 122 ? -21.393 17.923 20.353 1.00 76.56 122 GLN A O 1
ATOM 941 N N . GLU A 1 123 ? -20.305 16.843 18.725 1.00 77.62 123 GLU A N 1
ATOM 942 C CA . GLU A 1 123 ? -21.416 16.828 17.777 1.00 77.62 123 GLU A CA 1
ATOM 943 C C . GLU A 1 123 ? -22.403 15.698 18.097 1.00 77.62 123 GLU A C 1
ATOM 945 O O . GLU A 1 123 ? -22.007 14.611 18.519 1.00 77.62 123 GLU A O 1
ATOM 950 N N . GLN A 1 124 ? -23.692 15.922 17.830 1.00 81.25 124 GLN A N 1
ATOM 951 C CA . GLN A 1 124 ? -24.742 14.911 17.980 1.00 81.25 124 GLN A CA 1
ATOM 952 C C . GLN A 1 124 ? -24.728 13.925 16.798 1.00 81.25 124 GLN A C 1
ATOM 954 O O . GLN A 1 124 ? -25.647 13.881 15.982 1.00 81.25 124 GLN A O 1
ATOM 959 N N . LYS A 1 125 ? -23.652 13.143 16.681 1.00 80.88 125 LYS A N 1
ATOM 960 C CA . LYS A 1 125 ? -23.453 12.152 15.619 1.00 80.88 125 LYS A CA 1
ATOM 961 C C . LYS A 1 125 ? -22.980 10.827 16.208 1.00 80.88 125 LYS A C 1
ATOM 963 O O . LYS A 1 125 ? -22.051 10.801 17.009 1.00 80.88 125 LYS A O 1
ATOM 968 N N . ALA A 1 126 ? -23.585 9.729 15.762 1.00 83.50 126 ALA A N 1
ATOM 969 C CA . ALA A 1 126 ? -23.147 8.372 16.075 1.00 83.50 126 ALA A CA 1
ATOM 970 C C . ALA A 1 126 ? -22.629 7.676 14.808 1.00 83.50 126 ALA A C 1
ATOM 972 O O . ALA A 1 126 ? -23.167 7.876 13.719 1.00 83.50 126 ALA A O 1
ATOM 973 N N . LEU A 1 127 ? -21.583 6.861 14.957 1.00 82.38 127 LEU A N 1
ATOM 974 C CA . LEU A 1 127 ? -21.061 5.978 13.917 1.00 82.38 127 LEU A CA 1
ATOM 975 C C . LEU A 1 127 ? -21.073 4.552 14.464 1.00 82.38 127 LEU A C 1
ATOM 977 O O . LEU A 1 127 ? -20.419 4.274 15.466 1.00 82.38 127 LEU A O 1
ATOM 981 N N . ILE A 1 128 ? -21.817 3.667 13.805 1.00 85.81 128 ILE A N 1
ATOM 982 C CA . ILE A 1 128 ? -21.918 2.254 14.171 1.00 85.81 128 ILE A CA 1
ATOM 983 C C . ILE A 1 128 ? -21.244 1.443 13.068 1.00 85.81 128 ILE A C 1
ATOM 985 O O . ILE A 1 128 ? -21.553 1.626 11.894 1.00 85.81 128 ILE A O 1
ATOM 989 N N . LEU A 1 129 ? -20.312 0.569 13.448 1.00 85.94 129 LEU A N 1
ATOM 990 C CA . LEU A 1 129 ? -19.629 -0.341 12.534 1.00 85.94 129 LEU A CA 1
ATOM 991 C C . LEU A 1 129 ? -19.779 -1.771 13.039 1.00 85.94 129 LEU A C 1
ATOM 993 O O . LEU A 1 129 ? -19.448 -2.070 14.186 1.00 85.94 129 LEU A O 1
ATOM 997 N N . SER A 1 130 ? -20.233 -2.658 12.161 1.00 87.62 130 SER A N 1
ATOM 998 C CA . SER A 1 130 ? -20.254 -4.099 12.397 1.00 87.62 130 SER A CA 1
ATOM 999 C C . SER A 1 130 ? -19.281 -4.762 11.433 1.00 87.62 130 SER A C 1
ATOM 1001 O O . SER A 1 130 ? -19.383 -4.592 10.221 1.00 87.62 130 SER A O 1
ATOM 1003 N N . MET A 1 131 ? -18.308 -5.488 11.980 1.00 87.31 131 MET A N 1
ATOM 1004 C CA . MET A 1 131 ? -17.278 -6.174 11.206 1.00 87.31 131 MET A CA 1
ATOM 1005 C C . MET A 1 131 ? -17.408 -7.678 11.404 1.00 87.31 131 MET A C 1
ATOM 1007 O O . MET A 1 131 ? -17.465 -8.158 12.534 1.00 87.31 131 MET A O 1
ATOM 1011 N N . TYR A 1 132 ? -17.406 -8.410 10.295 1.00 87.69 132 TYR A N 1
ATOM 1012 C CA . TYR A 1 132 ? -17.422 -9.867 10.273 1.00 87.69 132 TYR A CA 1
ATOM 1013 C C . TYR A 1 132 ? -16.164 -10.350 9.557 1.00 87.69 132 TYR A C 1
ATOM 1015 O O . TYR A 1 132 ? -15.854 -9.882 8.462 1.00 87.69 132 TYR A O 1
ATOM 1023 N N . SER A 1 133 ? -15.429 -11.268 10.179 1.00 88.25 133 SER A N 1
ATOM 1024 C CA . SER A 1 133 ? -14.213 -11.851 9.615 1.00 88.25 133 SER A CA 1
ATOM 1025 C C . SER A 1 133 ? -14.196 -13.368 9.789 1.00 88.25 133 SER A C 1
ATOM 1027 O O . SER A 1 133 ? -14.771 -13.916 10.730 1.00 88.25 133 SER A O 1
ATOM 1029 N N . GLY A 1 134 ? -13.536 -14.053 8.856 1.00 87.00 134 GLY A N 1
ATOM 1030 C CA . GLY A 1 134 ? -13.367 -15.502 8.856 1.00 87.00 134 GLY A CA 1
ATOM 1031 C C . GLY A 1 134 ? -12.198 -15.913 7.965 1.00 87.00 134 GLY A C 1
ATOM 1032 O O . GLY A 1 134 ? -11.855 -15.204 7.019 1.00 87.00 134 GLY A O 1
ATOM 1033 N N . GLU A 1 135 ? -11.563 -17.040 8.284 1.00 86.38 135 GLU A N 1
ATOM 1034 C CA . GLU A 1 135 ? -10.476 -17.592 7.473 1.00 86.38 135 GLU A CA 1
ATOM 1035 C C . GLU A 1 135 ? -11.044 -18.501 6.379 1.00 86.38 135 GLU A C 1
ATOM 1037 O O . GLU A 1 135 ? -11.817 -19.416 6.654 1.00 86.38 135 GLU A O 1
ATOM 1042 N N . THR A 1 136 ? -10.643 -18.258 5.134 1.00 87.62 136 THR A N 1
ATOM 1043 C CA . THR A 1 136 ? -10.980 -19.097 3.981 1.00 87.62 136 THR A CA 1
ATOM 1044 C C . THR A 1 136 ? -9.837 -19.046 2.968 1.00 87.62 136 THR A C 1
ATOM 1046 O O . THR A 1 136 ? -9.216 -17.989 2.815 1.00 87.62 136 THR A O 1
ATOM 1049 N N . PRO A 1 137 ? -9.542 -20.144 2.246 1.00 89.06 137 PRO A N 1
ATOM 1050 C CA . PRO A 1 137 ? -8.716 -20.071 1.049 1.00 89.06 137 PRO A CA 1
ATOM 1051 C C . PRO A 1 137 ? -9.300 -19.060 0.057 1.00 89.06 137 PRO A C 1
ATOM 1053 O O . PRO A 1 137 ? -10.523 -18.950 -0.076 1.00 89.06 137 PRO A O 1
ATOM 1056 N N . TYR A 1 138 ? -8.429 -18.329 -0.638 1.00 87.50 138 TYR A N 1
ATOM 1057 C CA . TYR A 1 138 ? -8.861 -17.396 -1.672 1.00 87.50 138 TYR A CA 1
ATOM 1058 C C . TYR A 1 138 ? -9.476 -18.149 -2.860 1.00 87.50 138 TYR A C 1
ATOM 1060 O O . TYR A 1 138 ? -8.901 -19.114 -3.364 1.00 87.50 138 TYR A O 1
ATOM 1068 N N . SER A 1 139 ? -10.638 -17.678 -3.307 1.00 95.00 139 SER A N 1
ATOM 1069 C CA . SER A 1 139 ? -11.326 -18.098 -4.527 1.00 95.00 139 SER A CA 1
ATOM 1070 C C . SER A 1 139 ? -12.146 -16.917 -5.033 1.00 95.00 139 SER A C 1
ATOM 1072 O O . SER A 1 139 ? -12.825 -16.262 -4.240 1.00 95.00 139 SER A O 1
ATOM 1074 N N . GLU A 1 140 ? -12.107 -16.654 -6.339 1.00 93.94 140 GLU A N 1
ATOM 1075 C CA . GLU A 1 140 ? -12.888 -15.579 -6.965 1.00 93.94 140 GLU A CA 1
ATOM 1076 C C . GLU A 1 140 ? -14.394 -15.738 -6.704 1.00 93.94 140 GLU A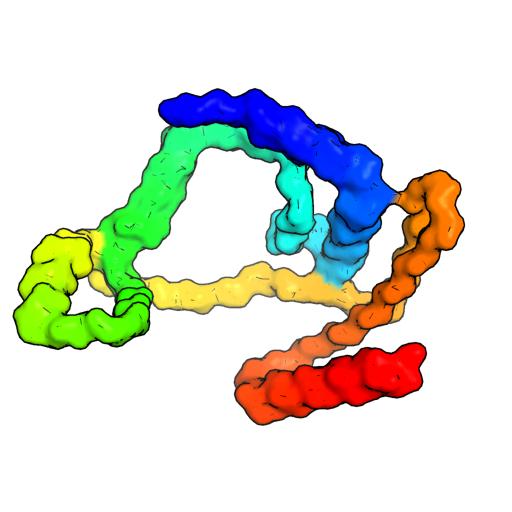 C 1
ATOM 1078 O O . GLU A 1 140 ? -15.076 -14.766 -6.392 1.00 93.94 140 GLU A O 1
ATOM 1083 N N . ASP A 1 141 ? -14.903 -16.973 -6.738 1.00 94.88 141 ASP A N 1
ATOM 1084 C CA . ASP A 1 141 ? -16.313 -17.275 -6.469 1.00 94.88 141 ASP A CA 1
ATOM 1085 C C . ASP A 1 141 ? -16.705 -16.952 -5.015 1.00 94.88 141 ASP A C 1
ATOM 1087 O O . ASP A 1 141 ? -17.743 -16.338 -4.763 1.00 94.88 141 ASP A O 1
ATOM 1091 N N . VAL A 1 142 ? -15.847 -17.298 -4.047 1.00 92.19 142 VAL A N 1
ATOM 1092 C CA . VAL A 1 142 ? -16.079 -16.976 -2.626 1.00 92.19 142 VAL A CA 1
ATOM 1093 C C . VAL A 1 142 ? -15.995 -15.467 -2.395 1.00 92.19 142 VAL A C 1
ATOM 1095 O O . VAL A 1 142 ? -16.838 -14.913 -1.689 1.00 92.19 142 VAL A O 1
ATOM 1098 N N . GLN A 1 143 ? -15.022 -14.795 -3.018 1.00 92.06 143 GLN A N 1
ATOM 1099 C CA . GLN A 1 143 ? -14.859 -13.341 -2.966 1.00 92.06 143 GLN A CA 1
ATOM 1100 C C . GLN A 1 143 ? -16.116 -12.628 -3.489 1.00 92.06 143 GLN A C 1
ATOM 1102 O O . GLN A 1 143 ? -16.643 -11.744 -2.812 1.00 92.06 143 GLN A O 1
ATOM 1107 N N . LEU A 1 144 ? -16.627 -13.042 -4.653 1.00 94.62 144 LEU A N 1
ATOM 1108 C CA . LEU A 1 144 ? -17.814 -12.456 -5.275 1.00 94.62 144 LEU A CA 1
ATOM 1109 C C . LEU A 1 144 ? -19.065 -12.661 -4.411 1.00 94.62 144 LEU A C 1
ATOM 1111 O O . LEU A 1 144 ? -19.828 -11.723 -4.182 1.00 94.62 144 LEU A O 1
ATOM 1115 N N . LYS A 1 145 ? -19.261 -13.871 -3.876 1.00 93.19 145 LYS A N 1
ATOM 1116 C CA . LYS A 1 145 ? -20.384 -14.174 -2.973 1.00 93.19 145 LYS A CA 1
ATOM 1117 C C . LYS A 1 145 ? -20.322 -13.355 -1.685 1.00 93.19 145 LYS A C 1
ATOM 1119 O O . LYS A 1 145 ? -21.347 -12.835 -1.252 1.00 93.19 145 LYS A O 1
ATOM 1124 N N . ALA A 1 146 ? -19.139 -13.212 -1.087 1.00 91.56 146 ALA A N 1
ATOM 1125 C CA . ALA A 1 146 ? -18.953 -12.393 0.109 1.00 91.56 146 ALA A CA 1
ATOM 1126 C C . ALA A 1 146 ? -19.277 -10.913 -0.156 1.00 91.56 146 ALA A C 1
ATOM 1128 O O . ALA A 1 146 ? -19.947 -10.281 0.661 1.00 91.56 146 ALA A O 1
ATOM 1129 N N . GLN A 1 147 ? -18.866 -10.379 -1.311 1.00 91.50 147 GLN A N 1
ATOM 1130 C CA . GLN A 1 147 ? -19.216 -9.020 -1.739 1.00 91.50 147 GLN A CA 1
ATOM 1131 C C . GLN A 1 147 ? -20.727 -8.855 -1.930 1.00 91.50 147 GLN A C 1
ATOM 1133 O O . GLN A 1 147 ? -21.305 -7.926 -1.373 1.00 91.50 147 GLN A O 1
ATOM 1138 N N . ALA A 1 148 ? -21.385 -9.790 -2.620 1.00 93.25 148 ALA A N 1
ATOM 1139 C CA . ALA A 1 148 ? -22.833 -9.749 -2.818 1.00 93.25 148 ALA A CA 1
ATOM 1140 C C . ALA A 1 148 ? -23.607 -9.786 -1.487 1.00 93.25 148 ALA A C 1
ATOM 1142 O O . ALA A 1 148 ? -24.570 -9.044 -1.301 1.00 93.25 148 ALA A O 1
ATOM 1143 N N . ILE A 1 149 ? -23.174 -10.608 -0.524 1.00 91.81 149 ILE A N 1
ATOM 1144 C CA . ILE A 1 149 ? -23.767 -10.635 0.822 1.00 91.81 149 ILE A CA 1
ATOM 1145 C C . ILE A 1 149 ? -23.575 -9.286 1.523 1.00 91.81 149 ILE A C 1
ATOM 1147 O O . ILE A 1 149 ? -24.528 -8.768 2.105 1.00 91.81 149 ILE A O 1
ATOM 1151 N N . ALA A 1 150 ? -22.374 -8.704 1.459 1.00 89.94 150 ALA A N 1
ATOM 1152 C CA . ALA A 1 150 ? -22.099 -7.399 2.053 1.00 89.94 150 ALA A CA 1
ATOM 1153 C C . ALA A 1 150 ? -22.985 -6.293 1.449 1.00 89.94 150 ALA A C 1
ATOM 1155 O O . ALA A 1 150 ? -23.515 -5.466 2.188 1.00 89.94 150 ALA A O 1
ATOM 1156 N N . GLU A 1 151 ? -23.210 -6.307 0.134 1.00 91.50 151 GLU A N 1
ATOM 1157 C CA . GLU A 1 151 ? -24.129 -5.377 -0.533 1.00 91.50 151 GLU A CA 1
ATOM 1158 C C . GLU A 1 151 ? -25.579 -5.562 -0.075 1.00 91.50 151 GLU A C 1
ATOM 1160 O O . GLU A 1 151 ? -26.241 -4.585 0.275 1.00 91.50 151 GLU A O 1
ATOM 1165 N N . ILE A 1 152 ? -26.067 -6.804 -0.005 1.00 92.69 152 ILE A N 1
ATOM 1166 C CA . ILE A 1 152 ? -27.429 -7.095 0.470 1.00 92.69 152 ILE A CA 1
ATOM 1167 C C . ILE A 1 152 ? -27.624 -6.599 1.907 1.00 92.69 152 ILE A C 1
ATOM 1169 O O . ILE A 1 152 ? -28.676 -6.041 2.222 1.00 92.69 152 ILE A O 1
ATOM 1173 N N . LEU A 1 153 ? -26.629 -6.796 2.776 1.00 88.62 153 LEU A N 1
ATOM 1174 C CA . LEU A 1 153 ? -26.670 -6.315 4.157 1.00 88.62 153 LEU A CA 1
ATOM 1175 C C . LEU A 1 153 ? -26.712 -4.786 4.217 1.00 88.62 153 LEU A C 1
ATOM 1177 O O . LEU A 1 153 ? -27.539 -4.245 4.941 1.00 88.62 153 LEU A O 1
ATOM 1181 N N . ASN A 1 154 ? -25.893 -4.100 3.417 1.00 86.62 154 ASN A N 1
ATOM 1182 C CA . ASN A 1 154 ? -25.872 -2.636 3.366 1.00 86.62 154 ASN A CA 1
ATOM 1183 C C . ASN A 1 154 ? -27.163 -2.021 2.806 1.00 86.62 154 ASN A C 1
ATOM 1185 O O . ASN A 1 154 ? -27.480 -0.891 3.148 1.00 86.62 154 ASN A O 1
ATOM 1189 N N . ILE A 1 155 ? -27.887 -2.721 1.926 1.00 88.81 155 ILE A N 1
ATOM 1190 C CA . ILE A 1 155 ? -29.164 -2.232 1.373 1.00 88.81 155 ILE A CA 1
ATOM 1191 C C . ILE A 1 155 ? -30.322 -2.451 2.354 1.00 88.81 155 ILE A C 1
ATOM 1193 O O . ILE A 1 155 ? -31.275 -1.674 2.373 1.00 88.81 155 ILE A O 1
ATOM 1197 N N . ARG A 1 156 ? -30.298 -3.555 3.108 1.00 80.25 156 ARG A N 1
ATOM 1198 C CA . ARG A 1 156 ? -31.410 -3.946 3.989 1.00 80.25 156 ARG A CA 1
ATOM 1199 C C . ARG A 1 156 ? -31.414 -3.242 5.345 1.00 80.25 156 ARG A C 1
ATOM 1201 O O . ARG A 1 156 ? -32.462 -3.253 5.989 1.00 80.25 156 ARG A O 1
ATOM 1208 N N . ILE A 1 157 ? -30.265 -2.743 5.790 1.00 62.12 157 ILE A N 1
ATOM 1209 C CA . ILE A 1 157 ? -30.061 -2.073 7.084 1.00 62.12 157 ILE A CA 1
ATOM 1210 C C . ILE A 1 157 ? -30.118 -0.563 6.871 1.00 62.12 157 ILE A C 1
ATOM 1212 O O . ILE A 1 157 ? -30.777 0.106 7.697 1.00 62.12 157 ILE A O 1
#

Secondary structure (DSSP, 8-state):
---SHHHHHHHHHHHTSHHHHHHHHHHHHHTTT-TTS--SS--GGGTTT--HHHHHHHHHHHHS--TT------SS--HHHHHHHHHHHTTTS---------------PPSS---------SSS---------------HHHHHHHHHHHHHHHHH-

Foldseek 3Di:
DPDCVVVLVVLVVLVLDPVLVVVQVVQCQFQVNPPPTDDSGDHSVVVVVDDPVVVVVVCCVPQQACAPPDDDDDDPDDPVVVVVVCCVPVVPRHHPNDDDDDDDPPGGTDDDDDDDDDDDDPDPDDDDDDDDDDDDPDDPVVVVVVVVVVVVVVVVD

Radius of gyration: 22.23 Å; chains: 1; bounding box: 52×40×56 Å